Protein AF-A0A9W4WIZ4-F1 (afdb_monomer)

InterPro domains:
  IPR000917 Sulfatase, N-terminal [PF00884] (7-93)
  IPR017850 Alkaline-phosphatase-like, core domain superfamily [G3DSA:3.40.720.10] (4-94)
  IPR017850 Alkaline-phosphatase-like, core domain superfamily [SSF53649] (5-94)
  IPR050738 Sulfatase enzyme [PTHR42693] (4-94)

Radius of gyration: 18.14 Å; Cα contacts (8 Å, |Δi|>4): 38; chains: 1; bounding box: 39×28×57 Å

Solvent-accessible surface area (backbone atoms only — not comparable to full-atom values): 6735 Å² total; per-residue (Å²): 132,79,80,80,76,80,81,86,88,84,89,84,84,75,81,93,67,55,78,51,60,36,39,80,56,72,24,92,48,90,35,70,68,61,38,59,62,56,70,62,86,62,96,75,78,74,87,78,84,64,68,71,71,51,64,80,38,53,87,79,41,63,93,41,92,94,57,79,86,66,92,62,93,89,61,84,52,70,64,57,59,39,40,78,74,70,45,89,78,86,87,87,88,134

Structure (mmCIF, N/CA/C/O backbone):
data_AF-A0A9W4WIZ4-F1
#
_entry.id   AF-A0A9W4WIZ4-F1
#
loop_
_atom_site.group_PDB
_atom_site.id
_atom_site.type_symbol
_atom_site.label_atom_id
_atom_site.label_alt_id
_atom_site.label_comp_id
_atom_site.label_asym_id
_atom_site.label_entity_id
_atom_site.label_seq_id
_atom_site.pdbx_PDB_ins_code
_atom_site.Cartn_x
_atom_site.Cartn_y
_atom_site.Cartn_z
_atom_site.occupancy
_atom_site.B_iso_or_equiv
_atom_site.auth_seq_id
_atom_site.auth_comp_id
_atom_site.auth_asym_id
_atom_site.auth_atom_id
_atom_site.pdbx_PDB_model_num
ATOM 1 N N . MET A 1 1 ? -3.729 -6.769 35.228 1.00 54.31 1 MET A N 1
ATOM 2 C CA . MET A 1 1 ? -3.190 -6.633 33.858 1.00 54.31 1 MET A CA 1
ATOM 3 C C . MET A 1 1 ? -3.691 -5.312 33.306 1.00 54.31 1 MET A C 1
ATOM 5 O O . MET A 1 1 ? -4.886 -5.071 33.412 1.00 54.31 1 MET A O 1
ATOM 9 N N . GLN A 1 2 ? -2.811 -4.436 32.815 1.00 52.25 2 GLN A N 1
ATOM 10 C CA . GLN A 1 2 ? -3.258 -3.226 32.114 1.00 52.25 2 GLN A CA 1
ATOM 11 C C . GLN A 1 2 ? -3.960 -3.653 30.815 1.00 52.25 2 GLN A C 1
ATOM 13 O O . GLN A 1 2 ? -3.453 -4.567 30.158 1.00 52.25 2 GLN A O 1
ATOM 18 N N . PRO A 1 3 ? -5.105 -3.056 30.442 1.00 57.53 3 PRO A N 1
ATOM 19 C CA . PRO A 1 3 ? -5.716 -3.336 29.151 1.00 57.53 3 PRO A CA 1
ATOM 20 C C . PRO A 1 3 ? -4.705 -3.005 28.049 1.00 57.53 3 P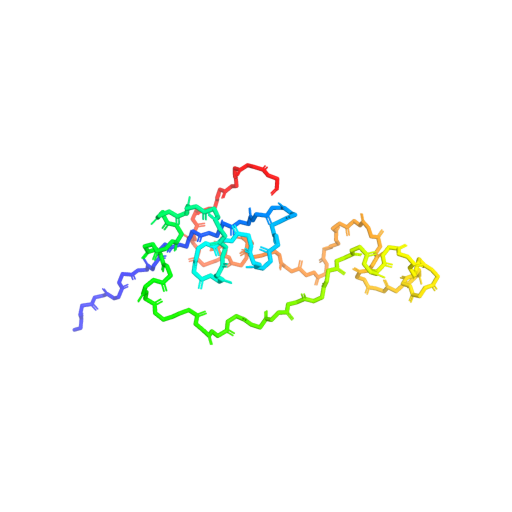RO A C 1
ATOM 22 O O . PRO A 1 3 ? -4.116 -1.922 28.033 1.00 57.53 3 PRO A O 1
ATOM 25 N N . THR A 1 4 ? -4.465 -3.954 27.145 1.00 78.50 4 THR A N 1
ATOM 26 C CA . THR A 1 4 ? -3.588 -3.728 25.999 1.00 78.50 4 THR A CA 1
ATOM 27 C C . THR A 1 4 ? -4.241 -2.683 25.103 1.00 78.50 4 THR A C 1
ATOM 29 O O . THR A 1 4 ? -5.345 -2.866 24.587 1.00 78.50 4 THR A O 1
ATOM 32 N N . LYS A 1 5 ? -3.580 -1.533 24.952 1.00 87.00 5 LYS A N 1
ATOM 33 C CA . LYS A 1 5 ? -4.042 -0.489 24.040 1.00 87.00 5 LYS A CA 1
ATOM 34 C C . LYS A 1 5 ? -4.035 -1.053 22.619 1.00 87.00 5 LYS A C 1
ATOM 36 O O . LYS A 1 5 ? -3.008 -1.554 22.166 1.00 87.00 5 LYS A O 1
ATOM 41 N N . ARG A 1 6 ? -5.169 -0.958 21.919 1.00 89.56 6 ARG A N 1
ATOM 42 C CA . ARG A 1 6 ? -5.258 -1.327 20.499 1.00 89.56 6 ARG A CA 1
ATOM 43 C C . ARG A 1 6 ? -4.269 -0.465 19.691 1.00 89.56 6 ARG A C 1
ATOM 45 O O . ARG A 1 6 ? -4.269 0.755 19.887 1.00 89.56 6 ARG A O 1
ATOM 52 N N . PRO A 1 7 ? -3.410 -1.053 18.839 1.00 94.38 7 PRO A N 1
ATOM 53 C CA . PRO A 1 7 ? -2.447 -0.290 18.049 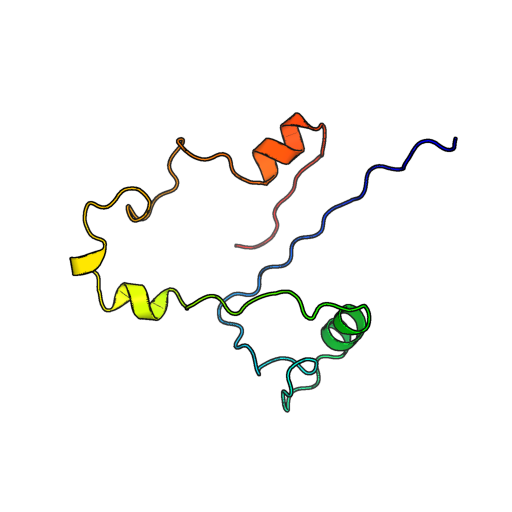1.00 94.38 7 PRO A CA 1
ATOM 54 C C . PRO A 1 7 ? -3.150 0.462 16.921 1.00 94.38 7 PRO A C 1
ATOM 56 O O . PRO A 1 7 ? -4.184 0.006 16.443 1.00 94.38 7 PRO A O 1
ATOM 59 N N . ASN A 1 8 ? -2.564 1.573 16.476 1.00 95.56 8 ASN A N 1
ATOM 60 C CA . ASN A 1 8 ? -2.936 2.223 15.220 1.00 95.56 8 ASN A CA 1
ATOM 61 C C . ASN A 1 8 ? -2.037 1.694 14.102 1.00 95.56 8 ASN A C 1
ATOM 63 O O . ASN A 1 8 ? -0.852 1.455 14.333 1.00 95.56 8 ASN A O 1
ATOM 67 N N . PHE A 1 9 ? -2.583 1.579 12.896 1.00 94.62 9 PHE A N 1
ATOM 68 C CA . PHE A 1 9 ? -1.840 1.156 11.715 1.00 94.62 9 PHE A CA 1
ATOM 69 C C . PHE A 1 9 ? -1.687 2.336 10.757 1.00 94.62 9 PHE A C 1
ATOM 71 O O . PHE A 1 9 ? -2.662 3.025 10.463 1.00 94.62 9 PHE A O 1
ATOM 78 N N . LEU A 1 10 ? -0.466 2.558 10.270 1.00 93.31 10 LEU A N 1
ATOM 79 C CA . LEU A 1 10 ? -0.168 3.490 9.187 1.00 93.31 10 LEU A CA 1
ATOM 80 C C . LEU A 1 10 ? 0.529 2.699 8.082 1.00 93.31 10 LEU A C 1
ATOM 82 O O . LEU A 1 10 ? 1.646 2.227 8.275 1.00 93.31 10 LEU A O 1
ATOM 86 N N . VAL A 1 11 ? -0.152 2.540 6.950 1.00 92.81 11 VAL A N 1
ATOM 87 C CA . VAL A 1 11 ? 0.386 1.863 5.767 1.00 92.81 11 VAL A CA 1
ATOM 88 C C . VAL A 1 11 ? 0.764 2.935 4.755 1.00 92.81 11 VAL A C 1
ATOM 90 O O . VAL A 1 11 ? -0.085 3.724 4.350 1.00 92.81 11 VAL A O 1
ATOM 93 N N . ILE A 1 12 ? 2.042 2.982 4.383 1.00 91.56 12 ILE A N 1
ATOM 94 C CA . ILE A 1 12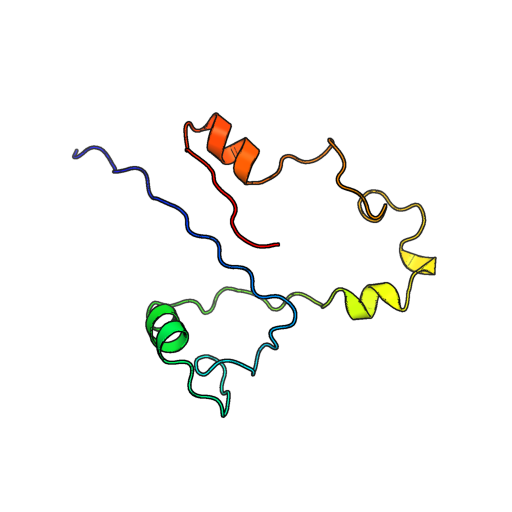 ? 2.572 3.913 3.385 1.00 91.56 12 ILE A CA 1
ATOM 95 C C . ILE A 1 12 ? 3.004 3.082 2.184 1.00 91.56 12 ILE A C 1
ATOM 97 O O . ILE A 1 12 ? 3.835 2.187 2.325 1.00 91.56 12 ILE A O 1
ATOM 101 N N . VAL A 1 13 ? 2.433 3.382 1.021 1.00 91.50 13 VAL A N 1
ATOM 102 C CA . VAL A 1 13 ? 2.793 2.759 -0.254 1.00 91.50 13 VAL A CA 1
ATOM 103 C C . VAL A 1 13 ? 3.421 3.832 -1.133 1.00 91.50 13 VAL A C 1
ATOM 105 O O . VAL A 1 13 ? 2.855 4.914 -1.286 1.00 91.50 13 VAL A O 1
ATOM 108 N N . ALA A 1 14 ? 4.604 3.542 -1.669 1.00 91.38 14 ALA A N 1
ATOM 109 C CA . ALA A 1 14 ? 5.265 4.375 -2.664 1.00 91.38 14 ALA A CA 1
ATOM 110 C C . ALA A 1 14 ? 5.145 3.693 -4.033 1.00 91.38 14 ALA A C 1
ATOM 112 O O . ALA A 1 14 ? 5.450 2.507 -4.148 1.00 91.38 14 ALA A O 1
ATOM 113 N N . ASP A 1 15 ? 4.673 4.436 -5.034 1.00 88.88 15 ASP A N 1
ATOM 114 C CA . ASP A 1 15 ? 4.576 3.985 -6.430 1.00 88.88 15 ASP A CA 1
ATOM 115 C C . ASP A 1 15 ? 5.947 4.163 -7.104 1.00 88.88 15 ASP A C 1
ATOM 117 O O . ASP A 1 15 ? 6.620 5.163 -6.844 1.00 88.88 15 ASP A O 1
ATOM 121 N N . ASP A 1 16 ? 6.370 3.200 -7.924 1.00 88.00 16 ASP A N 1
ATOM 122 C CA . ASP A 1 16 ? 7.635 3.205 -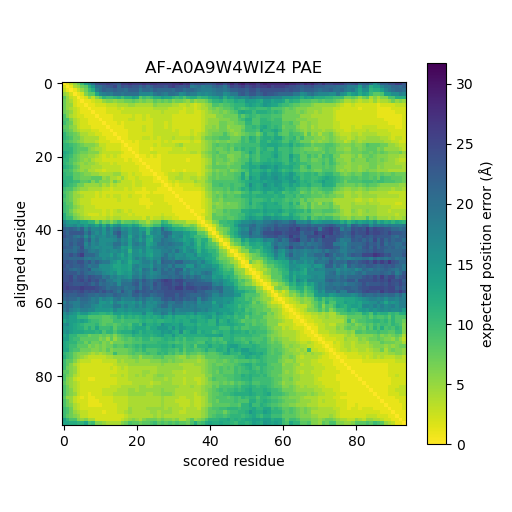8.686 1.00 88.00 16 ASP A CA 1
ATOM 123 C C . ASP A 1 16 ? 8.934 3.438 -7.882 1.00 88.00 16 ASP A C 1
ATOM 125 O O . ASP A 1 16 ? 9.970 3.787 -8.450 1.00 88.00 16 ASP A O 1
ATOM 129 N N . LEU A 1 17 ? 8.920 3.229 -6.561 1.00 88.12 17 LEU A N 1
ATOM 130 C CA . LEU A 1 17 ? 10.117 3.375 -5.730 1.00 88.12 17 LEU A CA 1
ATOM 131 C C . LEU A 1 17 ? 11.003 2.126 -5.835 1.00 88.12 17 LEU A C 1
ATOM 133 O O . LEU A 1 17 ? 10.644 1.046 -5.359 1.00 88.12 17 LEU A O 1
ATOM 137 N N . GLY A 1 18 ? 12.187 2.283 -6.421 1.00 85.44 18 GLY A N 1
ATOM 138 C CA . GLY A 1 18 ? 13.197 1.242 -6.513 1.00 85.44 18 GLY A CA 1
ATOM 139 C C . GLY A 1 18 ? 13.785 0.875 -5.151 1.00 85.44 18 GLY A C 1
ATOM 140 O O . GLY A 1 18 ? 13.884 1.692 -4.235 1.00 85.44 18 GLY A O 1
ATOM 141 N N . PHE A 1 19 ? 14.231 -0.376 -5.011 1.00 84.44 19 PHE A N 1
ATOM 142 C CA . PHE A 1 19 ? 14.800 -0.869 -3.751 1.00 84.44 19 PHE A CA 1
ATOM 143 C C . PHE A 1 19 ? 16.005 -0.037 -3.288 1.00 84.44 19 PHE A C 1
ATOM 145 O O . PHE A 1 19 ? 16.102 0.317 -2.118 1.00 84.44 19 PHE A O 1
ATOM 152 N N . SER A 1 20 ? 16.896 0.321 -4.215 1.00 87.00 20 SER A N 1
ATOM 153 C CA . SER A 1 20 ? 18.094 1.119 -3.944 1.00 87.00 20 SER A CA 1
ATOM 154 C C . SER A 1 20 ? 17.843 2.627 -3.903 1.00 87.00 20 SER A C 1
ATOM 156 O O . SER A 1 20 ? 18.802 3.381 -3.795 1.00 87.00 20 SER A O 1
ATOM 158 N N . ASP A 1 21 ? 16.594 3.092 -3.995 1.00 88.75 21 ASP A N 1
ATOM 159 C CA . ASP A 1 21 ? 16.306 4.529 -4.092 1.00 88.75 21 ASP A CA 1
ATOM 160 C C . ASP A 1 21 ? 16.338 5.233 -2.733 1.00 88.75 21 ASP A C 1
ATOM 162 O O . ASP A 1 21 ? 16.422 6.461 -2.672 1.00 88.75 21 ASP A O 1
ATOM 166 N N . THR A 1 22 ? 16.337 4.483 -1.624 1.00 89.19 22 THR A N 1
ATOM 167 C CA . THR A 1 22 ? 16.326 5.055 -0.268 1.00 89.19 22 THR A CA 1
ATOM 168 C C . THR A 1 22 ? 17.585 4.716 0.533 1.00 89.19 22 THR A C 1
ATOM 170 O O . THR A 1 22 ? 18.179 3.647 0.396 1.00 89.19 22 THR A O 1
ATOM 173 N N . GLU A 1 23 ? 18.010 5.657 1.376 1.00 89.12 23 GLU A N 1
ATOM 174 C CA . GLU A 1 23 ? 19.239 5.604 2.182 1.00 89.12 23 GLU A CA 1
ATOM 175 C C . GLU A 1 23 ? 19.408 4.313 3.016 1.00 89.12 23 GLU A C 1
ATOM 177 O O . GLU A 1 23 ? 20.517 3.775 3.012 1.00 89.12 23 GLU A O 1
ATOM 182 N N . PRO A 1 24 ? 18.356 3.729 3.640 1.00 87.44 24 PR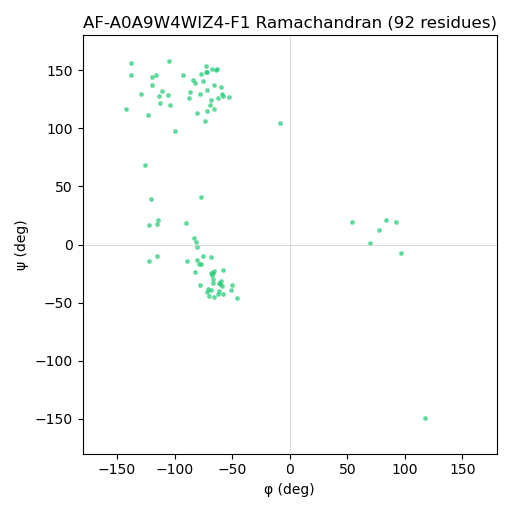O A N 1
ATOM 183 C CA . PRO A 1 24 ? 18.482 2.447 4.347 1.00 87.44 24 PRO A CA 1
ATOM 184 C C . PRO A 1 24 ? 18.987 1.286 3.485 1.00 87.44 24 PRO A C 1
ATOM 186 O O . PRO A 1 24 ? 19.501 0.307 4.020 1.00 87.44 24 PRO A O 1
ATOM 189 N N . TYR A 1 25 ? 18.831 1.387 2.165 1.00 86.00 25 TYR A N 1
ATOM 190 C CA . TYR A 1 25 ? 19.151 0.340 1.200 1.00 86.00 25 TYR A CA 1
ATOM 191 C C . TYR A 1 25 ? 20.299 0.734 0.255 1.00 86.00 25 TYR A C 1
ATOM 193 O O . TYR A 1 25 ? 20.498 0.093 -0.776 1.00 86.00 25 TYR A O 1
ATOM 201 N N . GLY A 1 26 ? 21.088 1.757 0.615 1.00 85.88 26 GLY A N 1
ATOM 202 C CA . GLY A 1 26 ? 22.322 2.118 -0.094 1.00 85.88 26 GLY A CA 1
ATOM 203 C C . GLY A 1 26 ? 22.174 3.164 -1.202 1.00 85.88 26 GLY A C 1
ATOM 204 O O . GLY A 1 26 ? 23.053 3.251 -2.056 1.00 85.88 26 GLY A O 1
ATOM 205 N N . SER A 1 27 ? 21.095 3.951 -1.192 1.00 87.88 27 SER A N 1
ATOM 206 C CA . SER A 1 27 ? 20.910 5.079 -2.117 1.00 87.88 27 SER A CA 1
ATOM 207 C C . SER A 1 27 ? 21.959 6.178 -1.952 1.00 87.88 27 SER A C 1
ATOM 209 O O . SER A 1 27 ? 22.428 6.450 -0.846 1.00 87.88 27 SER A O 1
ATOM 211 N N . GLU A 1 28 ? 22.249 6.884 -3.047 1.00 91.06 28 GLU A N 1
ATOM 212 C CA . GLU A 1 28 ? 23.018 8.136 -3.042 1.00 91.06 28 GLU A CA 1
ATOM 213 C C . GLU A 1 28 ? 22.167 9.351 -2.615 1.00 91.06 28 GLU A C 1
ATOM 215 O O . GLU A 1 28 ? 22.703 10.402 -2.256 1.00 91.06 28 GLU A O 1
ATOM 220 N N . ILE A 1 29 ? 20.834 9.223 -2.635 1.00 90.31 29 ILE A N 1
ATOM 221 C CA . ILE A 1 29 ? 19.901 10.278 -2.229 1.00 90.31 29 ILE A CA 1
ATOM 222 C C . ILE A 1 29 ? 19.659 10.184 -0.720 1.00 90.31 29 ILE A C 1
ATOM 224 O O . ILE A 1 29 ? 19.229 9.154 -0.201 1.00 90.31 29 ILE A O 1
ATOM 228 N N . SER A 1 30 ? 19.874 11.294 -0.009 1.00 92.25 30 SER A N 1
ATOM 229 C CA . SER A 1 30 ? 19.595 11.360 1.428 1.00 92.25 30 SER A CA 1
ATOM 230 C C . SER A 1 30 ? 18.087 11.311 1.697 1.00 92.25 30 SER A C 1
ATOM 232 O O . SER A 1 30 ? 17.337 12.200 1.286 1.00 92.25 30 SER A O 1
ATOM 234 N N . THR A 1 31 ? 17.646 10.292 2.442 1.00 92.94 31 THR A N 1
ATOM 235 C CA . THR A 1 31 ? 16.244 10.096 2.844 1.00 92.94 31 THR A CA 1
ATOM 236 C C . THR A 1 31 ? 16.147 9.949 4.369 1.00 92.94 31 THR A C 1
ATOM 238 O O . THR A 1 31 ? 15.791 8.882 4.881 1.00 92.94 31 THR A O 1
ATOM 241 N N . PRO A 1 32 ? 16.415 11.018 5.144 1.00 91.69 32 PRO A N 1
ATOM 242 C CA . PRO A 1 32 ? 16.647 10.922 6.588 1.00 91.69 32 PRO A CA 1
ATOM 243 C C . PRO A 1 32 ? 15.407 10.498 7.393 1.00 91.69 32 PRO A C 1
ATOM 245 O O . PRO A 1 32 ? 15.524 9.957 8.494 1.00 91.69 32 PRO A O 1
ATOM 248 N N . ALA A 1 33 ? 14.199 10.738 6.871 1.00 91.00 33 ALA A N 1
ATOM 249 C CA . ALA A 1 33 ? 12.962 10.269 7.492 1.00 91.00 33 ALA A CA 1
ATOM 250 C C . ALA A 1 33 ? 12.808 8.744 7.381 1.00 91.00 33 ALA A C 1
ATOM 252 O O . ALA A 1 33 ? 12.502 8.099 8.382 1.00 91.00 33 ALA A O 1
ATOM 253 N N . LEU A 1 34 ? 13.082 8.179 6.201 1.00 89.88 34 LEU A N 1
ATOM 254 C CA . LEU A 1 34 ? 13.068 6.733 5.970 1.00 89.88 34 LEU A CA 1
ATOM 255 C C . LEU A 1 34 ? 14.213 6.056 6.726 1.00 89.88 34 LEU A C 1
ATOM 257 O O . LEU A 1 34 ? 13.989 5.048 7.386 1.00 89.88 34 LEU A O 1
ATOM 261 N N . GLN A 1 35 ? 15.391 6.686 6.758 1.00 88.75 35 GLN A N 1
ATOM 262 C CA . GLN A 1 35 ? 16.522 6.247 7.577 1.00 88.75 35 GLN A CA 1
ATOM 263 C C . GLN A 1 35 ? 16.195 6.195 9.067 1.00 88.75 35 GLN A C 1
ATOM 265 O O . GLN A 1 35 ? 16.673 5.315 9.771 1.00 88.75 35 GLN A O 1
ATOM 270 N N . ARG A 1 36 ? 15.382 7.121 9.581 1.00 88.31 36 ARG A N 1
ATOM 271 C CA . ARG A 1 36 ? 14.948 7.078 10.981 1.00 88.31 36 ARG A CA 1
ATOM 272 C C . ARG A 1 36 ? 13.947 5.954 11.241 1.00 88.31 36 ARG A C 1
ATOM 274 O O . ARG A 1 36 ? 14.051 5.323 12.283 1.00 88.31 36 ARG A O 1
ATOM 281 N N . LEU A 1 37 ? 13.003 5.726 10.328 1.00 87.12 37 LEU A N 1
ATOM 282 C CA . LEU A 1 37 ? 12.022 4.643 10.449 1.00 87.12 37 LEU A CA 1
ATOM 283 C C . LEU A 1 37 ? 12.681 3.261 10.341 1.00 87.12 37 LEU A C 1
ATOM 285 O O . LEU A 1 37 ? 12.253 2.341 11.021 1.00 87.12 37 LEU A O 1
ATOM 289 N N . ALA A 1 38 ? 13.740 3.142 9.539 1.00 83.44 38 ALA A N 1
ATOM 290 C CA . ALA A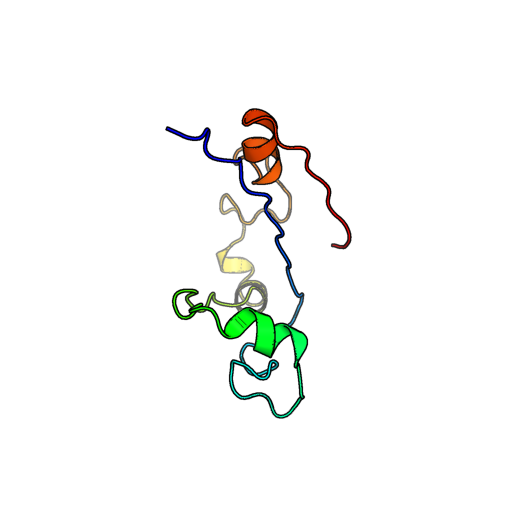 1 38 ? 14.447 1.890 9.286 1.00 83.44 38 ALA A CA 1
ATOM 291 C C . ALA A 1 38 ? 15.462 1.478 10.374 1.00 83.44 38 ALA A C 1
ATOM 293 O O . ALA A 1 38 ? 16.143 0.465 10.230 1.00 83.44 38 ALA A O 1
ATOM 294 N N . LYS A 1 39 ? 15.648 2.291 11.422 1.00 74.19 39 LYS A N 1
ATOM 295 C CA . LYS A 1 39 ? 16.598 1.991 12.508 1.00 74.19 39 LYS A CA 1
ATOM 296 C C . LYS A 1 39 ? 16.074 0.942 13.494 1.00 74.19 39 LYS A C 1
ATOM 298 O O . LYS A 1 39 ? 16.885 0.369 14.218 1.00 74.19 39 LYS A O 1
ATOM 303 N N . ASP A 1 40 ? 14.768 0.685 13.495 1.00 64.25 40 ASP A N 1
ATOM 304 C CA . ASP A 1 40 ? 14.120 -0.343 14.308 1.00 64.25 40 ASP A CA 1
ATOM 305 C C . ASP A 1 40 ? 13.860 -1.586 13.430 1.00 64.25 40 ASP A C 1
ATOM 307 O O . ASP A 1 40 ? 12.8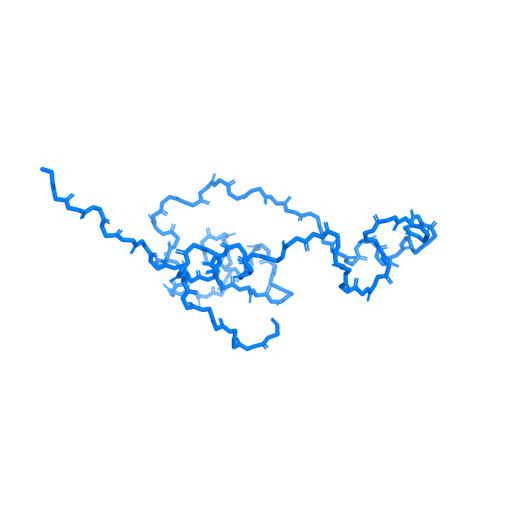92 -1.605 12.681 1.00 64.25 40 ASP A O 1
ATOM 311 N N . ASP A 1 41 ? 14.756 -2.584 13.504 1.00 56.53 41 ASP A N 1
ATOM 312 C CA . ASP A 1 41 ? 14.843 -3.824 12.693 1.00 56.53 41 ASP A CA 1
ATOM 313 C C . ASP A 1 41 ? 13.661 -4.144 11.745 1.00 56.53 41 ASP A C 1
ATOM 315 O O . ASP A 1 41 ? 12.607 -4.645 12.141 1.00 56.53 41 ASP A O 1
ATOM 319 N N . ASN A 1 42 ? 13.892 -3.914 10.451 1.00 52.97 42 ASN A N 1
ATOM 320 C CA . ASN A 1 42 ? 12.936 -4.102 9.355 1.00 52.97 42 ASN A CA 1
ATOM 321 C C . ASN A 1 42 ? 13.455 -5.074 8.275 1.00 52.97 42 ASN A C 1
ATOM 323 O O . ASN A 1 42 ? 12.898 -5.153 7.178 1.00 52.97 42 ASN A O 1
ATOM 327 N N . HIS A 1 43 ? 14.485 -5.869 8.586 1.00 52.19 43 HIS A N 1
ATOM 328 C CA . HIS A 1 43 ? 15.126 -6.828 7.673 1.00 52.19 43 HIS A CA 1
ATOM 329 C C . HIS A 1 43 ? 14.328 -8.140 7.468 1.00 52.19 43 HIS A C 1
ATOM 331 O O . HIS A 1 43 ? 14.894 -9.230 7.408 1.00 52.19 43 HIS A O 1
ATOM 337 N N . ILE A 1 44 ? 12.997 -8.058 7.343 1.00 52.62 44 ILE A N 1
ATOM 338 C CA . ILE A 1 44 ? 12.118 -9.228 7.117 1.00 52.62 44 ILE A CA 1
ATOM 339 C C . ILE A 1 44 ? 11.277 -9.094 5.834 1.00 52.62 44 ILE A C 1
ATOM 341 O O . ILE A 1 44 ? 10.739 -10.084 5.336 1.00 52.62 44 ILE A O 1
ATOM 345 N N . ALA A 1 45 ? 11.179 -7.900 5.241 1.00 50.66 45 ALA A N 1
ATOM 346 C CA . ALA A 1 45 ? 10.412 -7.714 4.012 1.00 50.66 45 ALA A CA 1
ATOM 347 C C . ALA A 1 45 ? 11.161 -8.318 2.807 1.00 50.66 45 ALA A C 1
ATOM 349 O O . ALA A 1 45 ? 12.169 -7.784 2.349 1.00 50.66 45 ALA A O 1
ATOM 350 N N . GLY A 1 46 ? 10.676 -9.457 2.305 1.00 48.00 46 GLY A N 1
ATOM 351 C CA . GLY A 1 46 ? 11.165 -10.063 1.066 1.00 48.00 46 GLY A CA 1
ATOM 352 C C . GLY A 1 46 ? 10.904 -9.174 -0.155 1.00 48.00 46 GLY A C 1
ATOM 353 O O . GLY A 1 46 ? 9.923 -8.433 -0.199 1.00 48.00 46 GLY A O 1
ATOM 354 N N . LEU A 1 47 ? 11.774 -9.266 -1.165 1.00 49.69 47 LEU A N 1
ATOM 355 C CA . LEU A 1 47 ? 11.602 -8.574 -2.444 1.00 49.69 47 LEU A CA 1
ATOM 356 C C . LEU A 1 47 ? 10.473 -9.233 -3.255 1.00 49.69 47 LEU 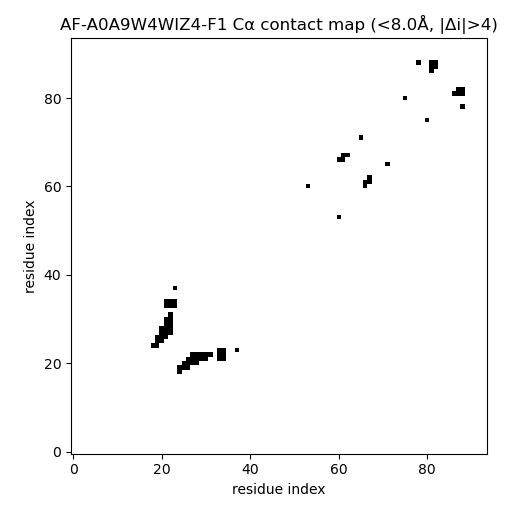A C 1
ATOM 358 O O . LEU A 1 47 ? 10.595 -10.384 -3.682 1.00 49.69 47 LEU A O 1
ATOM 362 N N . GLY A 1 48 ? 9.387 -8.501 -3.497 1.00 53.81 48 GLY A N 1
ATOM 363 C CA . GLY A 1 48 ? 8.380 -8.874 -4.490 1.00 53.81 48 GLY A CA 1
ATOM 364 C C . GLY A 1 48 ? 8.857 -8.568 -5.915 1.00 53.81 48 GLY A C 1
ATOM 365 O O . GLY A 1 48 ? 9.587 -7.607 -6.143 1.00 53.81 48 GLY A O 1
ATOM 366 N N . GLN A 1 49 ? 8.455 -9.391 -6.883 1.00 50.59 49 GLN A N 1
ATOM 367 C CA . GLN A 1 49 ? 8.662 -9.130 -8.313 1.00 50.59 49 GLN A CA 1
ATOM 368 C C . GLN A 1 49 ? 7.681 -8.058 -8.814 1.00 50.59 49 GLN A C 1
ATOM 370 O O . GLN A 1 49 ? 6.515 -8.054 -8.424 1.00 50.59 49 GLN A O 1
ATOM 375 N N . MET A 1 50 ? 8.162 -7.166 -9.683 1.00 54.38 50 MET A N 1
ATOM 376 C CA . MET A 1 50 ? 7.412 -6.018 -10.203 1.00 54.38 50 MET A CA 1
ATOM 377 C C . MET A 1 50 ? 6.326 -6.415 -11.215 1.00 54.38 50 MET A C 1
ATOM 379 O O . MET A 1 50 ? 6.483 -7.368 -11.987 1.00 54.38 50 MET A O 1
ATOM 383 N N . ALA A 1 51 ? 5.234 -5.647 -11.242 1.00 55.53 51 ALA A N 1
ATOM 384 C CA . ALA A 1 51 ? 4.108 -5.848 -12.152 1.00 55.53 51 ALA A CA 1
ATOM 385 C C . ALA A 1 51 ? 4.461 -5.552 -13.625 1.00 55.53 51 ALA A C 1
ATOM 387 O O . ALA A 1 51 ? 3.864 -6.155 -14.520 1.00 55.53 51 ALA A O 1
ATOM 388 N N . GLU A 1 52 ? 5.470 -4.722 -13.917 1.00 54.22 52 GLU A N 1
ATOM 389 C CA . GLU A 1 52 ? 5.914 -4.443 -15.293 1.00 54.22 52 GLU A CA 1
ATOM 390 C C . GLU A 1 52 ? 6.403 -5.709 -16.019 1.00 54.22 52 GLU A C 1
ATOM 392 O O . GLU A 1 52 ? 6.148 -5.877 -17.215 1.00 54.22 52 GLU A O 1
ATOM 397 N N . PHE A 1 53 ? 7.022 -6.659 -15.306 1.00 54.31 53 PHE A N 1
ATOM 398 C CA . PHE A 1 53 ? 7.418 -7.956 -15.879 1.00 54.31 53 PHE A CA 1
ATOM 399 C C . PHE A 1 53 ? 6.194 -8.823 -16.251 1.00 54.31 53 PHE A C 1
ATOM 401 O O . PHE A 1 53 ? 6.248 -9.643 -17.172 1.00 54.31 53 PHE A O 1
ATOM 408 N N . MET A 1 54 ? 5.056 -8.611 -15.577 1.00 50.91 54 MET A N 1
ATOM 409 C CA . MET A 1 54 ? 3.786 -9.296 -15.848 1.00 50.91 54 MET A CA 1
ATOM 410 C C . MET A 1 54 ? 3.073 -8.703 -17.074 1.00 50.91 54 MET A C 1
ATOM 412 O O . MET A 1 54 ? 2.477 -9.446 -17.856 1.00 50.91 54 MET A O 1
ATOM 416 N N . MET A 1 55 ? 3.180 -7.386 -17.297 1.00 52.41 55 MET A N 1
ATOM 417 C CA . MET A 1 55 ? 2.551 -6.687 -18.430 1.00 52.41 55 MET A CA 1
ATOM 418 C C . MET A 1 55 ? 3.129 -7.091 -19.795 1.00 52.41 55 MET A C 1
ATOM 420 O O . MET A 1 55 ? 2.390 -7.128 -20.781 1.00 52.41 55 MET A O 1
ATOM 424 N N . GLY A 1 56 ? 4.409 -7.480 -19.856 1.00 57.34 56 GLY A N 1
ATOM 425 C CA . GLY A 1 56 ? 5.025 -8.069 -21.056 1.00 57.34 56 GLY A CA 1
ATOM 426 C C . GLY A 1 56 ? 4.506 -9.471 -21.409 1.00 57.34 56 GLY A C 1
ATOM 427 O O . GLY A 1 56 ? 4.759 -9.972 -22.501 1.00 57.34 56 GLY A O 1
ATOM 428 N N . SER A 1 57 ? 3.740 -10.094 -20.508 1.00 60.78 57 SER A N 1
ATOM 429 C CA . SER A 1 57 ? 3.263 -11.474 -20.610 1.00 60.78 57 SER A CA 1
ATOM 430 C C . SER A 1 57 ? 1.733 -11.546 -20.590 1.00 60.78 57 SER A C 1
ATOM 432 O O . SER A 1 57 ? 1.168 -12.449 -19.979 1.00 60.78 57 SER A O 1
ATOM 434 N N . ARG A 1 58 ? 1.029 -10.609 -21.241 1.00 58.16 58 ARG A N 1
ATOM 435 C CA . ARG A 1 58 ? -0.449 -10.544 -21.237 1.00 58.16 58 ARG A CA 1
ATOM 436 C C . ARG A 1 58 ? -1.118 -11.883 -21.588 1.00 58.16 58 ARG A C 1
ATOM 438 O O . ARG A 1 58 ? -2.109 -12.250 -20.973 1.00 58.16 58 ARG A O 1
ATOM 445 N N . GLN A 1 59 ? -0.510 -12.660 -22.486 1.00 64.44 59 GLN A N 1
ATOM 446 C CA . GLN A 1 59 ? -0.972 -14.001 -22.867 1.00 64.44 59 GLN A CA 1
ATOM 447 C C . GLN A 1 59 ? -0.891 -15.049 -21.738 1.00 64.44 59 GLN A C 1
ATOM 449 O O . GLN A 1 59 ? -1.598 -16.049 -21.780 1.00 64.44 59 GLN A O 1
ATOM 454 N N . LYS A 1 60 ? -0.042 -14.840 -20.727 1.00 67.12 60 LYS A N 1
ATOM 455 C CA . LYS A 1 60 ? 0.155 -15.760 -19.598 1.00 67.12 60 LYS A CA 1
ATOM 456 C C . LYS A 1 60 ? -0.893 -15.593 -18.494 1.00 67.12 60 LYS A C 1
ATOM 458 O O . LYS A 1 60 ? -1.109 -16.530 -17.736 1.00 67.12 60 LYS A O 1
ATOM 463 N N . TYR A 1 61 ? -1.520 -14.421 -18.401 1.00 67.38 61 TYR A N 1
ATOM 464 C CA . TYR A 1 61 ? -2.428 -14.065 -17.303 1.00 67.38 61 TYR A CA 1
ATOM 465 C C . TYR A 1 61 ? -3.876 -13.855 -17.753 1.00 67.38 61 TYR A C 1
ATOM 467 O O . TYR A 1 61 ? -4.770 -13.772 -16.913 1.00 67.38 61 TYR A O 1
ATOM 475 N N . ASP A 1 62 ? -4.126 -13.817 -19.065 1.00 71.75 62 ASP A N 1
ATOM 476 C CA . ASP A 1 62 ? -5.476 -13.671 -19.604 1.00 71.75 62 ASP A CA 1
ATOM 477 C C . ASP A 1 62 ? -6.383 -14.831 -19.155 1.00 71.75 62 ASP A C 1
ATOM 479 O O . ASP A 1 62 ? -5.968 -15.993 -19.120 1.00 71.75 62 ASP A O 1
ATOM 483 N N . GLY A 1 63 ? -7.605 -14.505 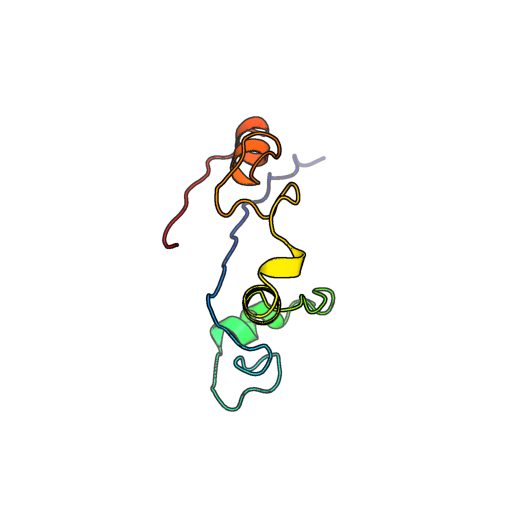-18.734 1.00 76.56 63 GLY A N 1
ATOM 484 C CA . GLY A 1 63 ? -8.593 -15.466 -18.227 1.00 76.56 63 GLY A CA 1
ATOM 485 C C . GLY A 1 63 ? -8.295 -16.111 -16.863 1.00 76.56 63 GLY A C 1
ATOM 486 O O . GLY A 1 63 ? -9.094 -16.932 -16.409 1.00 76.56 63 GLY A O 1
ATOM 487 N N . HIS A 1 64 ? -7.192 -15.766 -16.188 1.00 77.06 64 HIS A N 1
ATOM 488 C CA . HIS A 1 64 ? -6.860 -16.345 -14.883 1.00 77.06 64 HIS A CA 1
ATOM 489 C C . HIS A 1 64 ? -7.536 -15.572 -13.736 1.00 77.06 64 HIS A C 1
ATOM 491 O O . HIS A 1 64 ? -7.412 -14.345 -13.673 1.00 77.06 64 HIS A O 1
ATOM 497 N N . PRO A 1 65 ? -8.205 -16.264 -12.790 1.00 79.38 65 PRO A N 1
ATOM 498 C CA . PRO A 1 65 ? -8.766 -15.630 -11.602 1.00 79.38 65 PRO A CA 1
ATOM 499 C C . PRO A 1 65 ? -7.730 -14.787 -10.842 1.00 79.38 65 PRO A C 1
ATOM 501 O O . PRO A 1 65 ? -6.671 -15.298 -10.484 1.00 79.38 65 PRO A O 1
ATOM 504 N N . GLY A 1 66 ? -8.039 -13.518 -10.573 1.00 76.50 66 GLY A N 1
ATOM 505 C CA . GLY A 1 66 ? -7.158 -12.564 -9.886 1.00 76.50 66 GLY A CA 1
ATOM 506 C C . GLY A 1 66 ? -6.353 -11.635 -10.806 1.00 76.50 66 GLY A C 1
ATOM 507 O O . GLY A 1 66 ? -5.725 -10.705 -10.306 1.00 76.50 66 GLY A O 1
ATOM 508 N N . TYR A 1 67 ? -6.385 -11.849 -12.125 1.00 77.06 67 TYR A N 1
ATOM 509 C CA . TYR A 1 67 ? -5.689 -11.028 -13.126 1.00 77.06 67 TYR A CA 1
ATOM 510 C C . TYR A 1 67 ? -6.650 -10.270 -14.053 1.00 77.06 67 TYR A C 1
ATOM 512 O O . TYR A 1 67 ? -6.273 -9.842 -15.141 1.00 77.06 67 TYR A O 1
ATOM 520 N N . GLU A 1 68 ? -7.900 -10.075 -13.629 1.00 81.19 68 GLU A N 1
ATOM 521 C CA . GLU A 1 68 ? -8.958 -9.510 -14.472 1.00 81.19 68 GLU A CA 1
ATOM 522 C C . GLU A 1 68 ? -8.842 -7.989 -14.692 1.00 81.19 68 GLU A C 1
ATOM 524 O O . GLU A 1 68 ? -9.556 -7.423 -15.518 1.00 81.19 68 GLU A O 1
ATOM 529 N N . GLY A 1 69 ? -7.948 -7.311 -13.965 1.00 75.38 69 GLY A N 1
ATOM 530 C CA . GLY A 1 69 ? -7.745 -5.862 -14.075 1.00 75.38 69 GLY A CA 1
ATOM 531 C C . GLY A 1 69 ? -8.810 -5.016 -13.369 1.00 75.38 69 GLY A C 1
ATOM 532 O O . GLY A 1 69 ? -8.857 -3.805 -13.571 1.00 75.38 69 GLY A O 1
ATOM 533 N N . TYR A 1 70 ? -9.650 -5.629 -12.532 1.00 80.25 70 TYR A N 1
ATOM 534 C CA . TYR A 1 70 ? -10.614 -4.947 -11.669 1.00 80.25 70 TYR A CA 1
ATOM 535 C C . TYR A 1 70 ? -10.650 -5.573 -10.270 1.00 80.25 70 TYR A C 1
ATOM 537 O O . TYR A 1 70 ? -10.314 -6.744 -10.080 1.00 80.25 70 TYR A O 1
ATOM 545 N N . LEU A 1 71 ? -11.090 -4.790 -9.280 1.00 80.50 71 LEU A N 1
ATOM 546 C CA . LEU A 1 71 ? -11.340 -5.293 -7.930 1.00 80.50 71 LEU A CA 1
ATOM 547 C C . LEU A 1 71 ? -12.548 -6.229 -7.944 1.00 80.50 71 LEU A C 1
ATOM 549 O O . LEU A 1 71 ? -13.638 -5.852 -8.374 1.00 80.50 71 LEU A O 1
ATOM 553 N N . ASN A 1 72 ? -12.348 -7.455 -7.470 1.00 84.81 72 ASN A N 1
ATOM 554 C CA . ASN A 1 72 ? -13.414 -8.438 -7.334 1.00 84.81 72 ASN A CA 1
ATOM 555 C C . ASN A 1 72 ? -13.823 -8.594 -5.863 1.00 84.81 72 ASN A C 1
ATOM 557 O O . ASN A 1 72 ? -13.036 -8.336 -4.960 1.00 84.81 72 ASN A O 1
ATOM 561 N N . PHE A 1 73 ? -15.041 -9.081 -5.631 1.00 87.88 73 PHE A N 1
ATOM 562 C CA . PHE A 1 73 ? -15.620 -9.239 -4.291 1.00 87.88 73 PHE A CA 1
ATOM 563 C C . PHE A 1 73 ? -15.338 -10.609 -3.649 1.00 87.88 73 PHE A C 1
ATOM 565 O O . PHE A 1 73 ? -16.058 -11.030 -2.749 1.00 87.88 73 PHE A O 1
ATOM 572 N N . ARG A 1 74 ? -14.338 -11.359 -4.138 1.00 89.25 74 ARG A N 1
ATOM 573 C CA . ARG A 1 74 ? -13.983 -12.680 -3.577 1.00 89.25 74 ARG A CA 1
ATOM 574 C C . ARG A 1 74 ? -12.959 -12.585 -2.449 1.00 89.25 74 ARG A C 1
ATOM 576 O O . ARG A 1 74 ? -12.747 -13.572 -1.753 1.00 89.25 74 ARG A O 1
ATOM 583 N N . VAL A 1 75 ? -12.299 -11.437 -2.302 1.00 85.94 75 VAL A N 1
ATOM 584 C CA . VAL A 1 75 ? -11.231 -11.210 -1.325 1.00 85.94 75 VAL A CA 1
ATOM 585 C C . VAL A 1 75 ? -11.547 -9.937 -0.558 1.00 85.94 75 VAL A C 1
ATOM 587 O O . VAL A 1 75 ? -11.814 -8.910 -1.175 1.00 85.94 75 VAL A O 1
ATOM 590 N N . ALA A 1 76 ? -11.504 -10.017 0.772 1.00 88.81 76 ALA A N 1
ATOM 591 C CA . ALA A 1 76 ? -11.667 -8.850 1.625 1.00 88.81 76 ALA A CA 1
ATOM 592 C C . ALA A 1 76 ? -10.423 -7.958 1.546 1.00 88.81 76 ALA A C 1
ATOM 594 O O . ALA A 1 76 ? -9.288 -8.431 1.665 1.00 88.81 76 ALA A O 1
ATOM 595 N N . ALA A 1 77 ? -10.635 -6.661 1.378 1.00 91.12 77 ALA A N 1
ATOM 596 C CA . ALA A 1 77 ? -9.587 -5.670 1.501 1.00 91.12 77 ALA A CA 1
ATOM 597 C C . ALA A 1 77 ? -9.187 -5.510 2.979 1.00 91.12 77 ALA A C 1
ATOM 599 O O . ALA A 1 77 ? -10.015 -5.607 3.885 1.00 91.12 77 ALA A O 1
ATOM 600 N N . LEU A 1 78 ? -7.914 -5.192 3.238 1.00 93.12 78 LEU A N 1
ATOM 601 C CA . LEU A 1 78 ? -7.419 -4.886 4.586 1.00 93.12 78 LEU A CA 1
ATOM 602 C C . LEU A 1 78 ? -8.320 -3.913 5.385 1.00 93.12 78 LEU A C 1
ATOM 604 O O . LEU A 1 78 ? -8.588 -4.208 6.551 1.00 93.12 78 LEU A O 1
ATOM 608 N N . PRO A 1 79 ? -8.809 -2.783 4.824 1.00 93.75 79 PRO A N 1
ATOM 609 C CA . PRO A 1 79 ? -9.705 -1.899 5.564 1.00 93.75 79 PRO A CA 1
ATOM 610 C C . PRO A 1 79 ? -11.025 -2.561 5.977 1.00 93.75 79 PRO A C 1
ATOM 612 O O . PRO A 1 79 ? -11.510 -2.242 7.055 1.00 93.75 79 PRO A O 1
ATOM 615 N N . GLU A 1 80 ? -11.581 -3.494 5.199 1.00 94.25 80 GLU A N 1
ATOM 616 C CA . GLU A 1 80 ? -12.825 -4.197 5.559 1.00 94.25 80 GLU A CA 1
ATOM 617 C C . GLU A 1 80 ? -12.605 -5.064 6.807 1.00 94.25 80 GLU A C 1
ATOM 619 O O . GLU A 1 80 ? -13.348 -4.967 7.780 1.00 94.25 80 GLU A O 1
ATOM 624 N N . ILE A 1 81 ? -11.494 -5.808 6.842 1.00 95.25 81 ILE A N 1
ATOM 625 C CA . ILE A 1 81 ? -11.103 -6.624 8.002 1.00 95.25 81 ILE A CA 1
ATOM 626 C C . ILE A 1 81 ? -10.886 -5.747 9.249 1.00 95.25 81 ILE A C 1
ATOM 628 O O . ILE A 1 81 ? -11.256 -6.119 10.364 1.00 95.25 81 ILE A O 1
ATOM 632 N N . LEU A 1 82 ? -10.278 -4.568 9.083 1.00 95.75 82 LEU A N 1
ATOM 633 C CA . LEU A 1 82 ? -10.044 -3.635 10.188 1.00 95.75 82 LEU A CA 1
ATOM 634 C C . LEU A 1 82 ? -11.346 -2.989 10.686 1.00 95.75 82 LEU A C 1
ATOM 636 O O . LEU A 1 82 ? -11.519 -2.830 11.898 1.00 95.75 82 LEU A O 1
ATOM 640 N N . GLN A 1 83 ? -12.272 -2.649 9.789 1.00 96.69 83 GLN A N 1
ATOM 641 C CA . GLN A 1 83 ? -13.588 -2.117 10.149 1.00 96.69 83 GLN A CA 1
ATOM 642 C C . GLN A 1 83 ? -14.400 -3.124 10.970 1.00 96.69 83 GLN A C 1
ATOM 644 O O . GLN A 1 83 ? -14.950 -2.737 12.002 1.00 96.69 83 GLN A O 1
ATOM 649 N N . ASP A 1 84 ? -14.386 -4.410 10.602 1.00 96.56 84 ASP A N 1
ATOM 650 C CA . ASP A 1 84 ? -15.026 -5.484 11.380 1.00 96.56 84 ASP A CA 1
ATOM 651 C C . ASP A 1 84 ? -14.455 -5.588 12.809 1.00 96.56 84 ASP A C 1
ATOM 653 O O . ASP A 1 84 ? -15.170 -5.893 13.766 1.00 96.56 84 ASP A O 1
ATOM 657 N N . ALA A 1 85 ? -13.169 -5.262 12.989 1.00 95.06 85 ALA A N 1
ATOM 658 C CA . ALA A 1 85 ? -12.513 -5.180 14.298 1.00 95.06 85 ALA A CA 1
ATOM 659 C C . ALA A 1 85 ? -12.764 -3.848 15.051 1.00 95.06 85 ALA A C 1
ATOM 661 O O . ALA A 1 85 ? -12.256 -3.641 16.164 1.00 95.06 85 ALA A O 1
ATOM 662 N N . GLY A 1 86 ? -13.563 -2.945 14.478 1.00 95.88 86 GLY A N 1
ATOM 663 C CA . GLY A 1 86 ? -13.948 -1.660 15.059 1.00 95.88 86 GLY A CA 1
ATOM 664 C C . GLY A 1 86 ? -12.929 -0.538 14.851 1.00 95.88 86 GLY A C 1
ATOM 665 O O . GLY A 1 86 ? -12.918 0.419 15.628 1.00 95.88 86 GLY A O 1
ATOM 666 N N . TYR A 1 87 ? -12.050 -0.648 13.853 1.00 97.12 87 TYR A N 1
ATOM 667 C CA . TYR A 1 87 ? -11.142 0.434 13.480 1.00 97.12 87 TYR A CA 1
ATOM 668 C C . TYR A 1 87 ? -11.811 1.442 12.547 1.00 97.12 87 TYR A C 1
ATOM 670 O O . TYR A 1 87 ? -12.524 1.081 11.613 1.00 97.12 87 TYR A O 1
ATOM 678 N N . PHE A 1 88 ? -11.507 2.722 12.754 1.00 97.50 88 PHE A N 1
ATOM 679 C CA . PHE A 1 88 ? -11.749 3.747 11.747 1.00 97.50 88 PHE A CA 1
ATOM 680 C C . PHE A 1 88 ? -10.661 3.666 10.673 1.00 97.50 88 PHE A C 1
ATOM 682 O O . PHE A 1 88 ? -9.471 3.659 10.993 1.00 97.50 88 PHE A O 1
ATOM 689 N N . THR A 1 89 ? -11.065 3.628 9.407 1.00 97.44 89 THR A N 1
ATOM 690 C CA . THR A 1 89 ? -10.150 3.525 8.265 1.00 97.44 89 THR A CA 1
ATOM 691 C C . THR A 1 89 ? -10.297 4.735 7.353 1.00 97.44 89 THR A C 1
ATOM 693 O O . THR A 1 89 ? -11.416 5.137 7.037 1.00 97.44 89 THR A O 1
ATOM 696 N N . LEU A 1 90 ? -9.175 5.269 6.877 1.00 97.25 90 LEU A N 1
ATOM 697 C CA . LEU A 1 90 ? -9.103 6.378 5.927 1.00 97.25 90 LEU A CA 1
ATOM 698 C C . LEU A 1 90 ? -8.015 6.065 4.891 1.00 97.25 90 LEU A C 1
ATOM 700 O O . LEU A 1 90 ? -6.994 5.477 5.243 1.00 97.25 90 LEU A O 1
ATOM 704 N N . CYS A 1 91 ? -8.216 6.493 3.645 1.00 95.81 91 CYS A N 1
ATOM 705 C CA . CYS A 1 91 ? -7.187 6.501 2.608 1.00 95.81 91 CYS A CA 1
ATOM 706 C C . CYS A 1 91 ? -6.947 7.939 2.121 1.00 95.81 91 CYS A C 1
ATOM 708 O O . CYS A 1 91 ? -7.886 8.732 2.040 1.00 95.81 91 CYS A O 1
ATOM 710 N N . SER A 1 92 ? -5.696 8.270 1.807 1.00 95.44 92 SER A N 1
ATOM 711 C CA . SER A 1 92 ? -5.291 9.546 1.215 1.00 95.44 92 SER A CA 1
ATOM 712 C C . SER A 1 92 ? -4.183 9.284 0.201 1.00 95.44 92 SER A C 1
ATOM 714 O O . SER A 1 92 ? -3.101 8.857 0.592 1.00 95.44 92 SER A O 1
ATOM 716 N N . GLY A 1 93 ? -4.436 9.569 -1.076 1.00 94.75 93 GLY A N 1
ATOM 717 C CA . GLY A 1 93 ? -3.530 9.224 -2.174 1.00 94.75 93 GLY A CA 1
ATOM 718 C C . GLY A 1 93 ? -4.170 8.244 -3.159 1.00 94.75 93 GLY A C 1
ATOM 719 O O . GLY A 1 93 ? -5.383 8.302 -3.365 1.00 94.75 93 GLY A O 1
ATOM 720 N N . LYS A 1 94 ? -3.339 7.402 -3.781 1.00 80.12 94 LYS A N 1
ATOM 721 C CA . LYS A 1 94 ? -3.721 6.404 -4.789 1.00 80.12 94 LYS A CA 1
ATOM 722 C C . LYS A 1 94 ? -3.744 5.007 -4.177 1.00 80.12 94 LYS A C 1
ATOM 724 O O . LYS A 1 94 ? -2.803 4.701 -3.414 1.00 80.12 94 LYS A O 1
#

pLDDT: mean 79.84, std 15.78, range [48.0, 97.5]

Sequence (94 aa):
MQPTKRPNFLVIVADDLGFSDTEPYGSEISTPALQRLAKDDNHIAGLGQMAEFMMGSRQKYDGHPGYEGYLNFRVAALPEILQDAGYFTLCSGK

Mean predicted aligned error: 9.47 Å

Organism: NCBI:txid2664923

Nearest PDB structures (foldseek):
  7a5i-assembly1_O6  TM=2.564E-01  e=3.836E+00  Homo sapiens
  6nu3-assembly1_AO  TM=2.244E-01  e=6.319E+00  Homo sapiens

Foldseek 3Di:
DPPDPDDDDDDDDDPPDDQQCAPVRPHPDDDVVVVVVPPPPPPPDDDDDDCVVVVVPCVVCPPPPPSPPDDDPPDDDPVNVVVVVVDDDDDDDD

Secondary structure (DSSP, 8-state):
-PPPPPPP------SS--GGGSGGGT-SS--HHHHHHTTS--TT---PPPTHHHHTTHHHHTT-TT-SSS--TTS--HHHHHHHTT--------